Protein AF-A0A7C1YPQ7-F1 (afdb_monomer)

Nearest PDB structures (foldseek):
  4dkx-assembly1_A  TM=3.639E-01  e=8.524E-01  Homo sapiens
  7r8a-assembly1_A  TM=3.755E-01  e=4.359E+00  Homo sapiens
  7r88-assembly1_A  TM=3.764E-01  e=4.654E+00  Homo sapiens
  2xj9-assembly1_B  TM=2.627E-01  e=5.660E+00  Caulobacter vibrioides

pLDDT: mean 89.7, std 15.55, range [37.12, 98.75]

Secondary structure (DSSP, 8-state):
----------------------SSSEE-HHHHHHTTTTSEEEEEES-GGGGTSPPEEEE-TTT--EEEEE--S--TTPEEEETTTTEEEEEETTEEEEEEE--HHHHHHHHHHTTPPSSS-EEEE---SSHHHHHHHHHHHHHHHHTT--SEEEETT-

Mean predicted aligned error: 7.96 Å

Solvent-accessible surface area (backbone atoms only — not comparable to full-atom values): 9512 Å² total; per-residue (Å²): 142,83,85,84,82,83,81,83,80,84,79,78,80,78,79,76,80,73,64,54,79,72,95,42,66,52,40,49,67,67,59,47,66,78,40,52,90,45,43,45,40,36,36,36,44,78,60,74,67,39,45,76,36,77,59,41,70,44,67,39,89,88,77,62,47,76,41,82,74,37,66,43,40,69,66,89,88,46,32,64,38,54,57,67,72,64,32,32,72,44,76,57,96,91,37,86,41,72,78,31,77,53,59,71,69,62,43,50,50,52,40,53,76,42,64,59,72,84,97,58,30,35,37,33,26,34,71,43,83,45,75,67,27,54,50,46,31,52,51,51,51,49,50,43,40,77,73,72,52,76,61,51,25,33,39,56,75,58

Structure (mmCIF, N/CA/C/O backbone):
data_AF-A0A7C1YPQ7-F1
#
_entry.id   AF-A0A7C1YPQ7-F1
#
loop_
_atom_site.group_PDB
_atom_site.id
_atom_site.type_symbol
_atom_site.label_atom_id
_atom_site.label_alt_id
_atom_site.label_comp_id
_atom_site.label_asym_id
_atom_site.label_entity_id
_atom_site.label_seq_id
_atom_site.pdbx_PDB_ins_code
_atom_site.Cartn_x
_atom_site.Cartn_y
_atom_site.Cartn_z
_atom_site.occupancy
_atom_site.B_iso_or_equiv
_atom_site.auth_seq_id
_atom_site.auth_comp_id
_atom_site.auth_asym_id
_atom_site.auth_atom_id
_atom_site.pdbx_PDB_model_num
ATOM 1 N N . MET A 1 1 ? -37.568 -64.371 1.766 1.00 42.00 1 MET A N 1
ATOM 2 C CA . MET A 1 1 ? -36.349 -63.764 2.348 1.00 42.00 1 MET A CA 1
ATOM 3 C C . MET A 1 1 ? -35.843 -62.676 1.404 1.00 42.00 1 MET A C 1
ATOM 5 O O . MET A 1 1 ? -35.200 -63.003 0.418 1.00 42.00 1 MET A O 1
ATOM 9 N N . LYS A 1 2 ? -36.182 -61.401 1.630 1.00 37.12 2 LYS A N 1
ATOM 10 C CA . LYS A 1 2 ? -35.633 -60.274 0.855 1.00 37.12 2 LYS A CA 1
ATOM 11 C C . LYS A 1 2 ? -34.824 -59.411 1.821 1.00 37.12 2 LYS A C 1
ATOM 13 O O . LYS A 1 2 ? -35.382 -58.898 2.782 1.00 37.12 2 LYS A O 1
ATOM 18 N N . LYS A 1 3 ? -33.503 -59.371 1.625 1.00 43.19 3 LYS A N 1
ATOM 19 C CA . LYS A 1 3 ? -32.560 -58.614 2.455 1.00 43.19 3 LYS A CA 1
ATOM 20 C C . LYS A 1 3 ? -32.549 -57.165 1.972 1.00 43.19 3 LYS A C 1
ATOM 22 O O . LYS A 1 3 ? -32.191 -56.912 0.826 1.00 43.19 3 LYS A O 1
ATOM 27 N N . THR A 1 4 ? -32.949 -56.237 2.830 1.00 42.50 4 THR A N 1
ATOM 28 C CA . THR A 1 4 ? -32.829 -54.795 2.595 1.00 42.50 4 THR A CA 1
ATOM 29 C C . THR A 1 4 ? -31.390 -54.389 2.911 1.00 42.50 4 THR A C 1
ATOM 31 O O . THR A 1 4 ? -30.963 -54.498 4.057 1.00 42.50 4 THR A O 1
ATOM 34 N N . ILE A 1 5 ? -30.620 -53.976 1.903 1.00 49.88 5 ILE A N 1
ATOM 35 C CA . ILE A 1 5 ? -29.284 -53.398 2.095 1.00 49.88 5 ILE A CA 1
ATOM 36 C C . ILE A 1 5 ? -29.470 -51.885 2.196 1.00 49.88 5 ILE A C 1
ATOM 38 O O . ILE A 1 5 ? -29.871 -51.237 1.232 1.00 49.88 5 ILE A O 1
ATOM 42 N N . LEU A 1 6 ? -29.237 -51.346 3.391 1.00 46.88 6 LEU A N 1
ATOM 43 C CA . LEU A 1 6 ? -29.259 -49.918 3.679 1.00 46.88 6 LEU A CA 1
ATOM 44 C C . LEU A 1 6 ? -27.856 -49.357 3.412 1.00 46.88 6 LEU A C 1
ATOM 46 O O . LEU A 1 6 ? -26.944 -49.546 4.214 1.00 46.88 6 LEU A O 1
ATOM 50 N N . THR A 1 7 ? -27.665 -48.710 2.265 1.00 48.62 7 THR A N 1
ATOM 51 C CA . THR A 1 7 ? -26.402 -48.045 1.922 1.00 48.62 7 THR A CA 1
ATOM 52 C C . THR A 1 7 ? -26.364 -46.672 2.588 1.00 48.62 7 THR A C 1
ATOM 54 O O . THR A 1 7 ? -27.107 -45.768 2.209 1.00 48.62 7 THR A O 1
ATOM 57 N N . LEU A 1 8 ? -25.509 -46.516 3.599 1.00 50.34 8 LEU A N 1
ATOM 58 C CA . LEU A 1 8 ? -25.252 -45.244 4.269 1.00 50.34 8 LEU A CA 1
ATOM 59 C C . LEU A 1 8 ? -24.294 -44.411 3.399 1.00 50.34 8 LEU A C 1
ATOM 61 O O . LEU A 1 8 ? -23.112 -44.732 3.291 1.00 50.34 8 LEU A O 1
ATOM 65 N N . VAL A 1 9 ? -24.802 -43.364 2.747 1.00 56.06 9 VAL A N 1
ATOM 66 C CA . VAL A 1 9 ? -23.980 -42.414 1.980 1.00 56.06 9 VAL A CA 1
ATOM 67 C C . VAL A 1 9 ? -23.455 -41.349 2.939 1.00 56.06 9 VAL A C 1
ATOM 69 O O . VAL A 1 9 ? -24.210 -40.512 3.431 1.00 56.06 9 VAL A O 1
ATOM 72 N N . LEU A 1 10 ? -22.153 -41.392 3.220 1.00 51.94 10 LEU A N 1
ATOM 73 C CA . LEU A 1 10 ? -21.463 -40.397 4.034 1.00 51.94 10 LEU A CA 1
ATOM 74 C C . LEU A 1 10 ? -21.172 -39.160 3.162 1.00 51.94 10 LEU A C 1
ATOM 76 O O . LEU A 1 10 ? -20.240 -39.162 2.360 1.00 51.94 10 LEU A O 1
ATOM 80 N N . PHE A 1 11 ? -21.987 -38.110 3.284 1.00 50.38 11 PHE A N 1
ATOM 81 C CA . PHE A 1 11 ? -21.722 -36.820 2.641 1.00 50.38 11 PHE A CA 1
ATOM 82 C C . PHE A 1 11 ? -20.602 -36.091 3.391 1.00 50.38 11 PHE A C 1
ATOM 84 O O . PHE A 1 11 ? -20.798 -35.568 4.487 1.00 50.38 11 PHE A O 1
ATOM 91 N N . TRP A 1 12 ? -19.416 -36.055 2.792 1.00 59.34 12 TRP A N 1
ATOM 92 C CA . TRP A 1 12 ? -18.315 -35.208 3.239 1.00 59.34 12 TRP A CA 1
ATOM 93 C C . TRP A 1 12 ? -18.624 -33.767 2.802 1.00 59.34 12 TRP A C 1
ATOM 95 O O . TRP A 1 12 ? -18.479 -33.426 1.628 1.00 59.34 12 TRP A O 1
ATOM 105 N N . LEU A 1 13 ? -19.115 -32.922 3.718 1.00 55.25 13 LEU A N 1
ATOM 106 C CA . LEU A 1 13 ? -19.210 -31.481 3.467 1.00 55.25 13 LEU A CA 1
ATOM 107 C C . LEU A 1 13 ? -17.789 -30.909 3.417 1.00 55.25 13 LEU A C 1
ATOM 109 O O . LEU A 1 13 ? -17.195 -30.591 4.446 1.00 55.25 13 LEU A O 1
ATOM 113 N N . ALA A 1 14 ? -17.244 -30.760 2.212 1.00 51.06 14 ALA A N 1
ATOM 114 C CA . ALA A 1 14 ? -16.114 -29.876 1.993 1.00 51.06 14 ALA A CA 1
ATOM 115 C C . ALA A 1 14 ? -16.606 -28.439 2.219 1.00 51.06 14 ALA A C 1
ATOM 117 O O . ALA A 1 14 ? -17.370 -27.899 1.419 1.00 51.06 14 ALA A O 1
ATOM 118 N N . THR A 1 15 ? -16.205 -27.817 3.326 1.00 48.78 15 THR A N 1
ATOM 119 C CA . THR A 1 15 ? -16.399 -26.380 3.518 1.00 48.78 15 THR A CA 1
ATOM 120 C C . THR A 1 15 ? -15.569 -25.657 2.464 1.00 48.78 15 THR A C 1
ATOM 122 O O . THR A 1 15 ? -14.350 -25.542 2.596 1.00 48.78 15 THR A O 1
ATOM 125 N N . LEU A 1 16 ? -16.219 -25.197 1.395 1.00 51.50 16 LEU A N 1
ATOM 126 C CA . LEU A 1 16 ? -15.635 -24.223 0.484 1.00 51.50 16 LEU A CA 1
ATOM 127 C C . LEU A 1 16 ? -15.328 -22.977 1.314 1.00 51.50 16 LEU A C 1
ATOM 129 O O . LEU A 1 16 ? -16.238 -22.263 1.734 1.00 51.50 16 LEU A O 1
ATOM 133 N N . VAL A 1 17 ? -14.046 -22.744 1.590 1.00 47.25 17 VAL A N 1
ATOM 134 C CA . VAL A 1 17 ? -13.570 -21.482 2.152 1.00 47.25 17 VAL A CA 1
ATOM 135 C C . VAL A 1 17 ? -13.879 -20.412 1.109 1.00 47.25 17 VAL A C 1
ATOM 137 O O . VAL A 1 17 ? -13.149 -20.258 0.134 1.00 47.25 17 VAL A O 1
ATOM 140 N N . HIS A 1 18 ? -15.003 -19.715 1.270 1.00 48.38 18 HIS A N 1
ATOM 141 C CA . HIS A 1 18 ? -15.283 -18.515 0.497 1.00 48.38 18 HIS A CA 1
ATOM 142 C C . HIS A 1 18 ? -14.277 -17.461 0.957 1.00 48.38 18 HIS A C 1
ATOM 144 O O . HIS A 1 18 ? -14.399 -16.906 2.052 1.00 48.38 18 HIS A O 1
ATOM 150 N N . ALA A 1 19 ? -13.257 -17.215 0.135 1.00 56.31 19 ALA A N 1
ATOM 151 C CA . ALA A 1 19 ? -12.521 -15.963 0.197 1.00 56.31 19 ALA A CA 1
ATOM 152 C C . ALA A 1 19 ? -13.552 -14.822 0.223 1.00 56.31 19 ALA A C 1
ATOM 154 O O . ALA A 1 19 ? -14.542 -14.868 -0.511 1.00 56.31 19 ALA A O 1
ATOM 155 N N . GLY A 1 20 ? -13.386 -13.865 1.138 1.00 61.47 20 GLY A N 1
ATOM 156 C CA . GLY A 1 20 ? -14.347 -12.777 1.289 1.00 61.47 20 GLY A CA 1
ATOM 157 C C . GLY A 1 20 ? -14.421 -11.997 -0.015 1.00 61.47 20 GLY A C 1
ATOM 158 O O . GLY A 1 20 ? -13.450 -11.347 -0.381 1.00 61.47 20 GLY A O 1
ATOM 159 N N . THR A 1 21 ? -15.547 -12.082 -0.719 1.00 82.00 21 THR A N 1
ATOM 160 C CA . THR A 1 21 ? -15.767 -11.317 -1.947 1.00 82.00 21 THR A CA 1
ATOM 161 C C . THR A 1 21 ? -15.711 -9.834 -1.614 1.00 82.00 21 THR A C 1
ATOM 163 O O . THR A 1 21 ? -16.500 -9.357 -0.790 1.00 82.00 21 THR A O 1
ATOM 166 N N . LEU A 1 22 ? -14.783 -9.109 -2.236 1.00 92.38 22 LEU A N 1
ATOM 167 C CA . LEU A 1 22 ? -14.704 -7.663 -2.084 1.00 92.38 22 LEU A CA 1
ATOM 168 C C . LEU A 1 22 ? -15.945 -6.997 -2.706 1.00 92.38 22 LEU A C 1
ATOM 170 O O . LEU A 1 22 ? -16.364 -7.385 -3.798 1.00 92.38 22 LEU A O 1
ATOM 174 N N . PRO A 1 23 ? -16.538 -5.984 -2.049 1.00 93.12 23 PRO A N 1
ATOM 175 C CA . PRO A 1 23 ? -17.743 -5.305 -2.532 1.00 93.12 23 PRO A CA 1
ATOM 176 C C . PRO A 1 23 ? -17.464 -4.359 -3.711 1.00 93.12 23 PRO A C 1
ATOM 178 O O . PRO A 1 23 ? -18.394 -3.851 -4.334 1.00 93.12 23 PRO A O 1
ATOM 181 N N . GLY A 1 24 ? -16.192 -4.100 -4.016 1.00 94.56 24 GLY A N 1
ATOM 182 C CA . GLY A 1 24 ? -15.760 -3.197 -5.071 1.00 94.56 24 GLY A CA 1
ATOM 183 C C . GLY A 1 24 ? -14.282 -2.822 -4.933 1.00 94.56 24 GLY A C 1
ATOM 184 O O . GLY A 1 24 ? -13.572 -3.396 -4.107 1.00 94.56 24 GLY A O 1
ATOM 185 N N . PRO A 1 25 ? -13.802 -1.841 -5.720 1.00 96.06 25 PRO A N 1
ATOM 186 C CA . PRO A 1 25 ? -12.416 -1.371 -5.658 1.00 96.06 25 PRO A CA 1
ATOM 187 C C . PRO A 1 25 ? -12.109 -0.550 -4.395 1.00 96.06 25 PRO A C 1
ATOM 189 O O . PRO A 1 25 ? -10.945 -0.240 -4.143 1.00 96.06 25 PRO A O 1
ATOM 192 N N . LEU A 1 26 ? -13.137 -0.189 -3.623 1.00 97.88 26 LEU A N 1
ATOM 193 C CA . LEU A 1 26 ? -13.041 0.491 -2.338 1.00 97.88 26 LEU A CA 1
ATOM 194 C C . LEU A 1 26 ? -13.809 -0.301 -1.281 1.00 97.88 26 LEU A C 1
ATOM 196 O O . LEU A 1 26 ? -14.868 -0.860 -1.568 1.00 97.88 26 LEU A O 1
ATOM 200 N N . VAL A 1 27 ? -13.273 -0.314 -0.067 1.00 98.25 27 VAL A N 1
A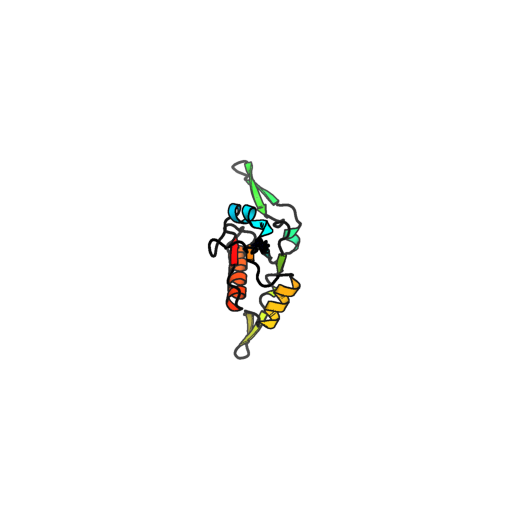TOM 201 C CA . VAL A 1 27 ? -13.939 -0.815 1.140 1.00 98.25 27 VAL A CA 1
ATOM 202 C C . VAL A 1 27 ? -13.852 0.251 2.218 1.00 98.25 27 VAL A C 1
ATOM 204 O O . VAL A 1 27 ? -12.868 0.984 2.268 1.00 98.25 27 VAL A O 1
ATOM 207 N N . ASP A 1 28 ? -14.850 0.337 3.086 1.00 97.62 28 ASP A N 1
ATOM 208 C CA . ASP A 1 28 ? -14.771 1.183 4.274 1.00 97.62 28 ASP A CA 1
ATOM 209 C C . ASP A 1 28 ? -14.146 0.427 5.466 1.00 97.62 28 ASP A C 1
ATOM 211 O O . ASP A 1 28 ? -13.852 -0.777 5.417 1.00 97.62 28 ASP A O 1
ATOM 215 N N . ALA A 1 29 ? -13.909 1.162 6.554 1.00 96.81 29 ALA A N 1
ATOM 216 C CA . ALA A 1 29 ? -13.309 0.617 7.766 1.00 96.81 29 ALA A CA 1
ATOM 217 C C . ALA A 1 29 ? -14.203 -0.418 8.470 1.00 96.81 29 ALA A C 1
ATOM 219 O O . ALA A 1 29 ? -13.681 -1.341 9.098 1.00 96.81 29 ALA A O 1
ATOM 220 N N . GLU A 1 30 ? -15.527 -0.287 8.364 1.00 97.38 30 GLU A N 1
ATOM 221 C CA . GLU A 1 30 ? -16.483 -1.212 8.977 1.00 97.38 30 GLU A CA 1
ATOM 222 C C . GLU A 1 30 ? -16.433 -2.571 8.274 1.00 97.38 30 GLU A C 1
ATOM 224 O O . GLU A 1 30 ? -16.272 -3.611 8.920 1.00 97.38 30 GLU A O 1
ATOM 229 N N . TRP A 1 31 ? -16.449 -2.562 6.942 1.00 97.12 31 TRP A N 1
ATOM 230 C CA . TRP A 1 31 ? -16.300 -3.753 6.124 1.00 97.12 31 TRP A CA 1
ATOM 231 C C . TRP A 1 31 ? -14.969 -4.454 6.394 1.00 97.12 31 TRP A C 1
ATOM 233 O O . TRP A 1 31 ? -14.943 -5.675 6.581 1.00 97.12 31 TRP A O 1
ATOM 243 N N . LEU A 1 32 ? -13.862 -3.700 6.449 1.00 97.50 32 LEU A N 1
ATOM 244 C CA . LEU A 1 32 ? -12.543 -4.278 6.711 1.00 97.50 32 LEU A CA 1
ATOM 245 C C . LEU A 1 32 ? -12.474 -4.910 8.106 1.00 97.50 32 LEU A C 1
ATOM 247 O O . LEU A 1 32 ? -11.929 -6.004 8.253 1.00 97.50 32 LEU A O 1
ATOM 251 N N . ALA A 1 33 ? -13.045 -4.259 9.121 1.00 97.00 33 ALA A N 1
ATOM 252 C CA . ALA A 1 33 ? -13.107 -4.809 10.471 1.00 97.00 33 ALA A CA 1
ATOM 253 C C . ALA A 1 33 ? -13.913 -6.120 10.514 1.00 97.00 33 ALA A C 1
ATOM 255 O O . ALA A 1 33 ? -13.463 -7.093 11.120 1.00 97.00 33 ALA A O 1
ATOM 256 N N . ALA A 1 34 ? -15.051 -6.179 9.817 1.00 96.56 34 ALA A N 1
ATOM 257 C CA . ALA A 1 34 ? -15.920 -7.357 9.759 1.00 96.56 34 ALA A CA 1
ATOM 258 C C . ALA A 1 34 ? -15.350 -8.530 8.932 1.00 96.56 34 ALA A C 1
ATOM 260 O O . ALA A 1 34 ? -15.828 -9.659 9.054 1.00 96.56 34 ALA A O 1
ATOM 261 N N . ASN A 1 35 ? -14.346 -8.285 8.083 1.00 96.00 35 ASN A N 1
ATOM 262 C CA . ASN A 1 35 ? -13.765 -9.286 7.177 1.00 96.00 35 ASN A CA 1
ATOM 263 C C . ASN A 1 35 ? -12.250 -9.455 7.362 1.00 96.00 35 ASN A C 1
ATOM 265 O O . ASN A 1 35 ? -11.562 -9.960 6.471 1.00 96.00 35 ASN A O 1
ATOM 269 N N . ARG A 1 36 ? -11.711 -9.030 8.511 1.00 94.94 36 ARG A N 1
ATOM 270 C CA . ARG A 1 36 ? -10.264 -8.942 8.751 1.00 94.94 36 ARG A CA 1
ATOM 271 C C . ARG A 1 36 ? -9.531 -10.273 8.576 1.00 94.94 36 ARG A C 1
ATOM 273 O O . ARG A 1 36 ? -8.376 -10.268 8.158 1.00 94.94 36 ARG A O 1
ATOM 280 N N . ASP A 1 37 ? -10.173 -11.385 8.899 1.00 94.31 37 ASP A N 1
ATOM 281 C CA . ASP A 1 37 ? -9.659 -12.753 8.789 1.00 94.31 37 ASP A CA 1
ATOM 282 C C . ASP A 1 37 ? -9.712 -13.318 7.357 1.00 94.31 37 ASP A C 1
ATOM 284 O O . ASP A 1 37 ? -9.027 -14.295 7.044 1.00 94.31 37 ASP A O 1
ATOM 288 N N . LYS A 1 38 ? -10.478 -12.679 6.466 1.00 95.31 38 LYS A N 1
ATOM 289 C CA . LYS A 1 38 ? -10.700 -13.118 5.080 1.00 95.31 38 LYS A CA 1
ATOM 290 C C . LYS A 1 38 ? -9.799 -12.422 4.064 1.00 95.31 38 LYS A C 1
ATOM 292 O O . LYS A 1 38 ? -9.736 -12.867 2.920 1.00 95.31 38 LYS A O 1
ATOM 297 N N . VAL A 1 39 ? -9.108 -11.355 4.465 1.00 97.00 39 VAL A N 1
ATOM 298 C CA . VAL A 1 39 ? -8.298 -10.513 3.574 1.00 97.00 39 VAL A CA 1
ATOM 299 C C . VAL A 1 39 ? -6.862 -10.361 4.063 1.00 97.00 39 VAL A C 1
ATOM 301 O O . VAL A 1 39 ? -6.551 -10.490 5.251 1.00 97.00 39 VAL A O 1
ATOM 304 N N . VAL A 1 40 ? -5.970 -10.033 3.135 1.00 97.94 40 VAL A N 1
ATOM 305 C CA . VAL A 1 40 ? -4.606 -9.599 3.437 1.00 97.94 40 VAL A CA 1
ATOM 306 C C . VAL A 1 40 ? -4.557 -8.085 3.367 1.00 97.94 40 VAL A C 1
ATOM 308 O O . VAL A 1 40 ? -4.894 -7.491 2.347 1.00 97.94 40 VAL A O 1
ATOM 311 N N . VAL A 1 41 ? -4.107 -7.459 4.449 1.00 98.38 41 VAL A N 1
ATOM 312 C CA . VAL A 1 41 ? -3.963 -6.005 4.510 1.00 98.38 41 VAL A CA 1
ATOM 313 C C . VAL A 1 41 ? -2.545 -5.625 4.103 1.00 98.38 41 VAL A C 1
ATOM 315 O O . VAL A 1 41 ? -1.586 -6.100 4.712 1.00 98.38 41 VAL A O 1
ATOM 318 N N . LEU A 1 42 ? -2.416 -4.775 3.087 1.00 98.69 42 LEU A N 1
ATOM 319 C CA . LEU A 1 42 ? -1.151 -4.238 2.590 1.00 98.69 42 LEU A CA 1
ATOM 320 C C . LEU A 1 42 ? -1.041 -2.765 2.984 1.00 98.69 42 LEU A C 1
ATOM 322 O O . LEU A 1 42 ? -1.739 -1.928 2.423 1.00 98.69 42 LEU A O 1
ATOM 326 N N . ASP A 1 43 ? -0.161 -2.439 3.925 1.00 98.31 43 ASP A N 1
ATOM 327 C CA . ASP A 1 43 ? 0.073 -1.057 4.354 1.00 98.31 43 ASP A CA 1
ATOM 328 C C . ASP A 1 43 ? 1.227 -0.453 3.539 1.00 98.31 43 ASP A C 1
ATOM 330 O O . ASP A 1 43 ? 2.395 -0.804 3.739 1.00 98.31 43 ASP A O 1
ATOM 334 N N . VAL A 1 44 ? 0.917 0.423 2.577 1.00 98.31 44 VAL A N 1
ATOM 335 C CA . VAL A 1 44 ? 1.918 1.015 1.676 1.00 98.31 44 VAL A CA 1
ATOM 336 C C . VAL A 1 44 ? 2.355 2.398 2.147 1.00 98.31 44 VAL A C 1
ATOM 338 O O . VAL A 1 44 ? 1.626 3.387 2.061 1.00 98.31 44 VAL A O 1
ATOM 341 N N . ARG A 1 45 ? 3.598 2.484 2.631 1.00 96.00 45 ARG A N 1
A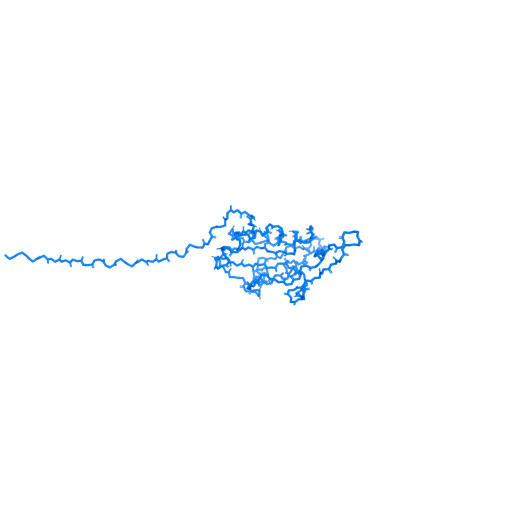TOM 342 C CA . ARG A 1 45 ? 4.189 3.712 3.193 1.00 96.00 45 ARG A CA 1
ATOM 343 C C . ARG A 1 45 ? 5.679 3.791 2.900 1.00 96.00 45 ARG A C 1
ATOM 345 O O . ARG A 1 45 ? 6.330 2.791 2.608 1.00 96.00 45 ARG A O 1
ATOM 352 N N . ILE A 1 46 ? 6.239 4.993 3.020 1.00 95.88 46 ILE A N 1
ATOM 353 C CA . ILE A 1 46 ? 7.678 5.230 2.831 1.00 95.88 46 ILE A CA 1
ATOM 354 C C . ILE A 1 46 ? 8.485 4.965 4.108 1.00 95.88 46 ILE A C 1
ATOM 356 O O . ILE A 1 46 ? 9.585 4.425 4.028 1.00 95.88 46 ILE A O 1
ATOM 360 N N . ASP A 1 47 ? 7.995 5.412 5.266 1.00 94.44 47 ASP A N 1
ATOM 361 C CA . ASP A 1 47 ? 8.752 5.362 6.520 1.00 94.44 47 ASP A CA 1
ATOM 362 C C . ASP A 1 47 ? 8.201 4.268 7.451 1.00 94.44 47 ASP A C 1
ATOM 364 O O . ASP A 1 47 ? 7.142 4.474 8.058 1.00 94.44 47 ASP A O 1
ATOM 368 N N . PRO A 1 48 ? 8.914 3.137 7.625 1.00 93.75 48 PRO A N 1
ATOM 369 C CA . PRO A 1 48 ? 8.461 2.043 8.485 1.00 93.75 48 PRO A CA 1
ATOM 370 C C . PRO A 1 48 ? 8.376 2.450 9.960 1.00 93.75 48 PRO A C 1
ATOM 372 O O . PRO A 1 48 ? 7.646 1.836 10.731 1.00 93.75 48 PRO A O 1
ATOM 375 N N . ARG A 1 49 ? 9.065 3.522 10.379 1.00 93.75 49 ARG A N 1
ATOM 376 C CA . ARG A 1 49 ? 9.003 4.007 11.767 1.00 93.75 49 ARG A CA 1
ATOM 377 C C . ARG A 1 49 ? 7.612 4.519 12.132 1.00 93.75 49 ARG A C 1
ATOM 379 O O . ARG A 1 49 ? 7.278 4.574 13.310 1.00 93.75 49 ARG A O 1
ATOM 386 N N . THR A 1 50 ? 6.800 4.899 11.146 1.00 93.25 50 THR A N 1
ATOM 387 C CA . THR A 1 50 ? 5.411 5.315 11.388 1.00 93.25 50 THR A CA 1
ATOM 388 C C . THR A 1 50 ? 4.532 4.159 11.857 1.00 93.25 50 THR A C 1
ATOM 390 O O . THR A 1 50 ? 3.550 4.413 12.536 1.00 93.25 50 THR A O 1
ATOM 393 N N . LEU A 1 51 ? 4.904 2.902 11.592 1.00 93.19 51 LEU A N 1
ATOM 394 C CA . LEU A 1 51 ? 4.107 1.720 11.944 1.00 93.19 51 LEU A CA 1
ATOM 395 C C . LEU A 1 51 ? 4.085 1.437 13.451 1.00 93.19 51 LEU A C 1
ATOM 397 O O . LEU A 1 51 ? 3.167 0.784 13.937 1.00 93.19 51 LEU A O 1
ATOM 401 N N . THR A 1 52 ? 5.096 1.897 14.1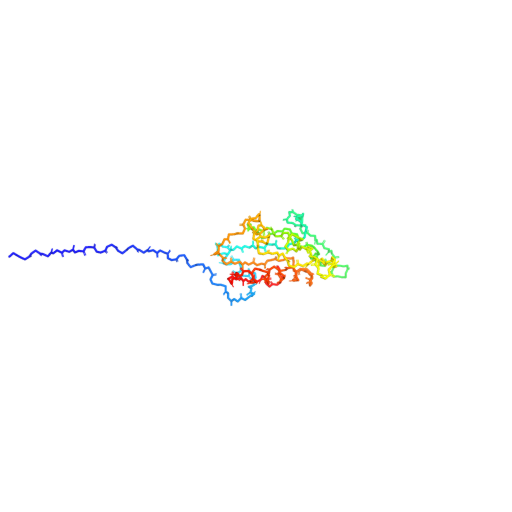92 1.00 94.00 52 THR A N 1
ATOM 402 C CA . THR A 1 52 ? 5.285 1.576 15.620 1.00 94.00 52 THR A CA 1
ATOM 403 C C . THR A 1 52 ? 5.258 2.798 16.533 1.00 94.00 52 THR A C 1
ATOM 405 O O . THR A 1 52 ? 5.199 2.657 17.752 1.00 94.00 52 THR A O 1
ATOM 408 N N . ARG A 1 53 ? 5.304 4.010 15.971 1.00 94.25 53 ARG A N 1
ATOM 409 C CA . ARG A 1 53 ? 5.210 5.249 16.749 1.00 94.25 53 ARG A CA 1
ATOM 410 C C . ARG A 1 53 ? 3.790 5.481 17.255 1.00 94.25 53 ARG A C 1
ATOM 412 O O . ARG A 1 53 ? 2.818 5.054 16.643 1.00 94.25 53 ARG A O 1
ATOM 419 N N . ALA A 1 54 ? 3.684 6.221 18.353 1.00 93.25 54 ALA A N 1
ATOM 420 C CA . ALA A 1 54 ? 2.398 6.689 18.844 1.00 93.25 54 ALA A CA 1
ATOM 421 C C . ALA A 1 54 ? 1.792 7.745 17.895 1.00 93.25 54 ALA A C 1
ATOM 423 O O . ALA A 1 54 ? 2.546 8.524 17.293 1.00 93.25 54 ALA A O 1
ATOM 424 N N . PRO A 1 55 ? 0.453 7.816 17.780 1.00 92.62 55 PRO A N 1
ATOM 425 C CA . PRO A 1 55 ? -0.223 8.920 17.109 1.00 92.62 55 PRO A CA 1
ATOM 426 C C . PRO A 1 55 ? 0.167 10.262 17.729 1.00 92.62 55 PRO A C 1
ATOM 428 O O . PRO A 1 55 ? 0.323 10.385 18.947 1.00 92.62 55 PRO A O 1
ATOM 431 N N . VAL A 1 56 ? 0.277 11.292 16.894 1.00 93.00 56 VAL A N 1
ATOM 432 C CA . VAL A 1 56 ? 0.542 12.659 17.350 1.00 93.00 56 VAL A CA 1
ATOM 433 C C . VAL A 1 56 ? -0.732 13.474 17.242 1.00 93.00 56 VAL A C 1
ATOM 435 O O . VAL A 1 56 ? -1.334 13.577 16.173 1.00 93.00 56 VAL A O 1
ATOM 438 N N . PHE A 1 57 ? -1.105 14.107 18.351 1.00 93.62 57 PHE A N 1
ATOM 439 C CA . PHE A 1 57 ? -2.234 15.023 18.426 1.00 93.62 57 PHE A CA 1
ATOM 440 C C . PHE A 1 57 ? -1.745 16.447 18.655 1.00 93.62 57 PHE A C 1
ATOM 442 O O . PHE A 1 57 ? -0.882 16.695 19.497 1.00 93.62 57 PHE A O 1
ATOM 449 N N . ARG A 1 58 ? -2.354 17.399 17.953 1.00 94.06 58 ARG A N 1
ATOM 450 C CA . ARG A 1 58 ? -2.158 18.830 18.178 1.00 94.06 58 ARG A CA 1
ATOM 451 C C . ARG A 1 58 ? -3.430 19.433 18.751 1.00 94.06 58 ARG A C 1
ATOM 453 O O . ARG A 1 58 ? -4.524 19.137 18.282 1.00 94.06 58 ARG A O 1
ATOM 460 N N . LYS A 1 59 ? -3.293 20.305 19.747 1.00 95.75 59 LYS A N 1
ATOM 461 C CA . LYS A 1 59 ? -4.417 21.091 20.258 1.00 95.75 59 LYS A CA 1
ATOM 462 C C . LYS A 1 59 ? -4.667 22.267 19.317 1.00 95.75 59 LYS A C 1
ATOM 464 O O . LYS A 1 59 ? -3.770 23.079 19.096 1.00 95.75 59 LYS A O 1
ATOM 469 N N . ASP A 1 60 ? -5.862 22.347 18.751 1.00 91.88 60 ASP A N 1
ATOM 470 C CA . ASP A 1 60 ? -6.287 23.510 17.984 1.00 91.88 60 ASP A CA 1
ATOM 471 C C . ASP A 1 60 ? -6.336 24.738 18.905 1.00 91.88 60 ASP A C 1
ATOM 473 O O . ASP A 1 60 ? -6.936 24.705 19.981 1.00 91.88 60 ASP A O 1
ATOM 477 N N . ARG A 1 61 ? -5.664 25.823 18.507 1.00 92.38 61 ARG A N 1
ATOM 478 C CA . ARG A 1 61 ? -5.481 27.003 19.366 1.00 92.38 61 ARG A CA 1
ATOM 479 C C . ARG A 1 61 ? -6.778 27.787 19.583 1.00 92.38 61 ARG A C 1
ATOM 481 O O . ARG A 1 61 ? -6.880 28.485 20.584 1.00 92.38 61 ARG A O 1
ATOM 488 N N . LYS A 1 62 ? -7.745 27.690 18.664 1.00 92.81 62 LYS A N 1
ATOM 489 C CA . LYS A 1 62 ? -9.011 28.437 18.726 1.00 92.81 62 LYS A CA 1
ATOM 490 C C . LYS A 1 62 ? -10.081 27.671 19.498 1.00 92.81 62 LYS A C 1
ATOM 492 O O . LYS A 1 62 ? -10.787 28.246 20.312 1.00 92.81 62 LYS A O 1
ATOM 497 N N . THR A 1 63 ? -10.194 26.375 19.238 1.00 93.94 63 THR A N 1
ATOM 498 C CA . THR A 1 63 ? -11.267 25.511 19.751 1.00 93.94 63 THR A CA 1
ATOM 499 C C . THR A 1 63 ? -10.830 24.654 20.934 1.00 93.94 63 THR A C 1
ATOM 501 O O . THR A 1 63 ? -11.665 24.068 21.614 1.00 93.94 63 THR A O 1
ATOM 504 N N . GLY A 1 64 ? -9.522 24.51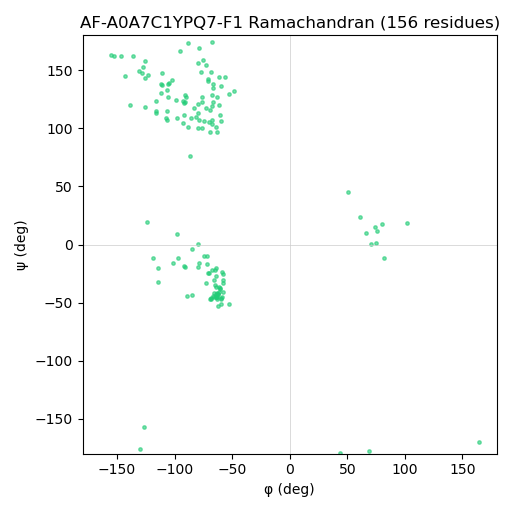4 21.165 1.00 92.75 64 GLY A N 1
ATOM 505 C CA . GLY A 1 64 ? -8.969 23.634 22.189 1.00 92.75 64 GLY A CA 1
ATOM 506 C C . GLY A 1 64 ? -9.103 22.137 21.885 1.00 92.75 64 GLY A C 1
ATOM 507 O O . GLY A 1 64 ? -8.654 21.328 22.700 1.00 92.75 64 GLY A O 1
ATOM 508 N N . LYS A 1 65 ? -9.682 21.749 20.739 1.00 93.81 65 LYS A N 1
ATOM 509 C CA . LYS A 1 65 ? -9.873 20.343 20.357 1.00 93.81 65 LYS A CA 1
ATOM 510 C C . LYS A 1 65 ? -8.540 19.681 20.010 1.00 93.81 65 LYS A C 1
ATOM 512 O O . LYS A 1 65 ? -7.683 20.290 19.371 1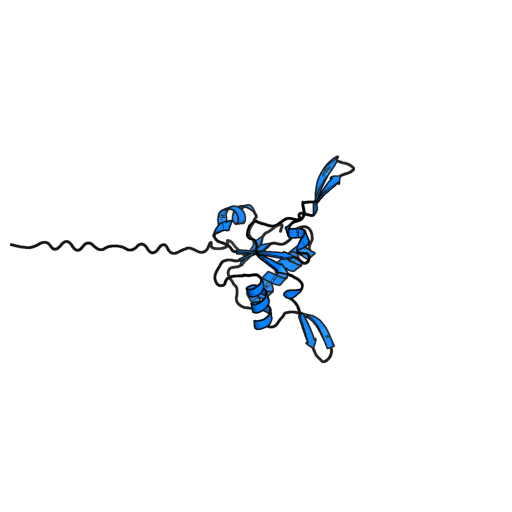.00 93.81 65 LYS A O 1
ATOM 517 N N . LYS A 1 66 ? -8.362 18.419 20.414 1.00 93.75 66 LYS A N 1
ATOM 518 C CA . LYS A 1 66 ? -7.244 17.588 19.945 1.00 93.75 66 LYS A CA 1
ATOM 519 C C . LYS A 1 66 ? -7.547 17.124 18.523 1.00 93.75 66 LYS A C 1
ATOM 521 O O . LYS A 1 66 ? -8.563 16.479 18.294 1.00 93.75 66 LYS A O 1
ATOM 526 N N . VAL A 1 67 ? -6.658 17.444 17.597 1.00 90.50 67 VAL A N 1
ATOM 527 C CA . VAL A 1 67 ? -6.712 17.019 16.199 1.00 90.50 67 VAL A CA 1
ATO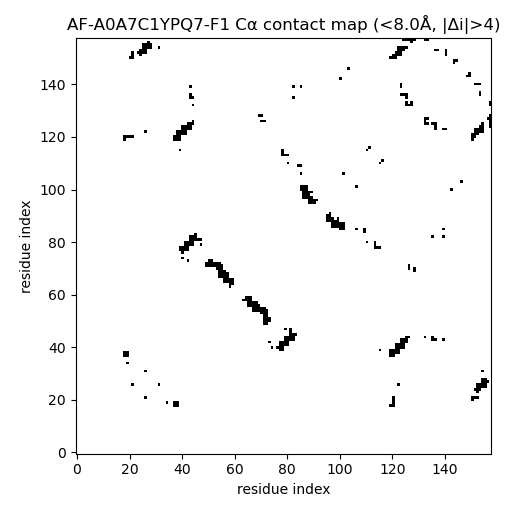M 528 C C . VAL A 1 67 ? -5.564 16.052 15.962 1.00 90.50 67 VAL A C 1
ATOM 530 O O . VAL A 1 67 ? -4.425 16.347 16.334 1.00 90.50 67 VAL A O 1
ATOM 533 N N . LEU A 1 68 ? -5.859 14.897 15.372 1.00 88.25 68 LEU A N 1
ATOM 534 C CA . LEU A 1 68 ? -4.840 13.948 14.939 1.00 88.25 68 LEU A CA 1
ATOM 535 C C . LEU A 1 68 ? -4.040 14.575 13.791 1.00 88.25 68 LEU A C 1
ATOM 537 O O . LEU A 1 68 ? -4.617 14.999 12.795 1.00 88.25 68 LEU A O 1
ATOM 541 N N . VAL A 1 69 ? -2.722 14.678 13.950 1.00 88.44 69 VAL A N 1
ATOM 542 C CA . VAL A 1 69 ? -1.818 15.245 12.931 1.00 88.44 69 VAL A CA 1
ATOM 543 C C . VAL A 1 69 ? -0.848 14.213 12.369 1.00 88.44 69 VAL A C 1
ATOM 545 O O . VAL A 1 69 ? -0.315 14.407 11.282 1.00 88.44 69 VAL A O 1
ATOM 548 N N . GLN A 1 70 ? -0.622 13.115 13.091 1.00 88.31 70 GLN A N 1
ATOM 549 C CA . GLN A 1 70 ? 0.050 11.928 12.572 1.00 88.31 70 GLN A CA 1
ATOM 550 C C . GLN A 1 70 ? -0.685 10.706 13.094 1.00 88.31 70 GLN A C 1
ATOM 552 O O . GLN A 1 70 ? -0.755 10.532 14.310 1.00 88.31 70 GLN A O 1
ATOM 557 N N . VAL A 1 71 ? -1.212 9.878 12.190 1.00 86.25 71 VAL A N 1
ATOM 558 C CA . VAL A 1 71 ? -1.911 8.640 12.558 1.00 86.25 71 VAL A CA 1
ATOM 559 C C . VAL A 1 71 ? -0.940 7.708 13.276 1.00 86.25 71 VAL A C 1
ATOM 561 O O . VAL A 1 71 ? -1.197 7.340 14.414 1.00 86.25 71 VAL A O 1
ATOM 564 N N . ASN A 1 72 ? 0.220 7.422 12.667 1.00 92.25 72 ASN A N 1
ATOM 565 C CA . ASN A 1 72 ? 1.157 6.379 13.109 1.00 92.25 72 ASN A CA 1
ATOM 566 C C . ASN A 1 72 ? 0.431 5.058 13.493 1.00 92.25 72 ASN A C 1
ATOM 568 O O . ASN A 1 72 ? -0.775 4.907 13.317 1.00 92.25 72 ASN A O 1
ATOM 572 N N . GLY A 1 73 ? 1.157 4.032 13.924 1.00 93.81 73 GLY A N 1
ATOM 573 C CA . GLY A 1 73 ? 0.573 2.700 14.069 1.00 93.81 73 GLY A CA 1
ATOM 574 C C . GLY A 1 73 ? 0.225 2.051 12.721 1.00 93.81 73 GLY A C 1
ATOM 575 O O . GLY A 1 73 ? 0.487 2.596 11.640 1.00 93.81 73 GLY A O 1
ATOM 576 N N . HIS A 1 74 ? -0.350 0.856 12.801 1.00 95.25 74 HIS A N 1
ATOM 577 C CA . HIS A 1 74 ? -0.793 0.064 11.657 1.00 95.25 74 HIS A CA 1
ATOM 578 C C . HIS A 1 74 ? -1.947 -0.855 12.067 1.00 95.25 74 HIS A C 1
ATOM 580 O O . HIS A 1 74 ? -2.154 -1.127 13.252 1.00 95.25 74 HIS A O 1
ATOM 586 N N . ILE A 1 75 ? -2.688 -1.352 11.078 1.00 96.19 75 ILE A N 1
ATOM 587 C CA . ILE A 1 75 ? -3.715 -2.369 11.302 1.00 96.19 75 ILE A CA 1
ATOM 588 C C . ILE A 1 75 ? -3.016 -3.672 11.729 1.00 96.19 75 ILE A C 1
ATOM 590 O O . ILE A 1 75 ? -2.108 -4.116 11.020 1.00 96.19 75 ILE A O 1
ATOM 594 N N . PRO A 1 76 ? -3.412 -4.318 12.844 1.00 95.50 76 PRO A N 1
ATOM 595 C CA . PRO A 1 76 ? -2.764 -5.541 13.316 1.00 95.50 76 PRO A CA 1
ATOM 596 C C . PRO A 1 76 ? -2.695 -6.601 12.222 1.00 95.50 76 PRO A C 1
ATOM 598 O O . PRO A 1 76 ? -3.712 -6.879 11.592 1.00 95.50 76 PRO A O 1
ATOM 601 N N . GLY A 1 77 ? -1.512 -7.173 11.979 1.00 95.69 77 GLY A N 1
ATOM 602 C CA . GLY A 1 77 ? -1.277 -8.182 10.938 1.00 95.69 77 GLY A CA 1
ATOM 603 C C . GLY A 1 77 ? -1.210 -7.641 9.504 1.00 95.69 77 GLY A C 1
ATOM 604 O O . GLY A 1 77 ? -1.317 -8.429 8.566 1.00 95.69 77 GLY A O 1
ATOM 605 N N . ALA A 1 78 ? -1.122 -6.321 9.310 1.00 97.69 78 ALA A N 1
ATOM 606 C CA . ALA A 1 78 ? -0.859 -5.739 7.997 1.00 97.69 78 ALA A CA 1
ATOM 607 C C . ALA A 1 78 ? 0.589 -5.996 7.557 1.00 97.69 78 ALA A C 1
ATOM 609 O O . ALA A 1 78 ? 1.521 -5.941 8.362 1.00 97.69 78 ALA A O 1
ATOM 610 N N . LEU A 1 79 ? 0.772 -6.249 6.264 1.00 98.19 79 LEU A N 1
ATOM 611 C CA . LEU A 1 79 ? 2.075 -6.407 5.633 1.00 98.19 79 LEU A CA 1
ATOM 612 C C . LEU A 1 79 ? 2.542 -5.051 5.113 1.00 98.19 79 LEU A C 1
ATOM 614 O O . LEU A 1 79 ? 1.861 -4.427 4.298 1.00 98.19 79 LEU A O 1
ATOM 618 N N . TRP A 1 80 ? 3.701 -4.585 5.574 1.00 98.12 80 TRP A N 1
ATOM 619 C CA . TRP A 1 80 ? 4.244 -3.313 5.110 1.00 98.12 80 TRP A CA 1
ATOM 620 C C . TRP A 1 80 ? 4.843 -3.443 3.708 1.00 98.12 80 TRP A C 1
ATOM 622 O O . TRP A 1 80 ? 5.731 -4.263 3.464 1.00 98.12 80 TRP A O 1
ATOM 632 N N . ILE A 1 81 ? 4.400 -2.572 2.806 1.00 98.56 81 ILE A N 1
ATOM 633 C CA . ILE A 1 81 ? 4.954 -2.414 1.466 1.00 98.56 81 ILE A CA 1
ATOM 634 C C . ILE A 1 81 ? 5.756 -1.114 1.410 1.00 98.56 81 ILE A C 1
ATOM 636 O O . ILE A 1 81 ? 5.209 -0.012 1.493 1.00 98.56 81 ILE A O 1
ATOM 640 N N . ASP A 1 82 ? 7.069 -1.236 1.213 1.00 97.88 82 ASP A N 1
ATOM 641 C CA . ASP A 1 82 ? 7.941 -0.083 0.989 1.00 97.88 82 ASP A CA 1
ATOM 642 C C . ASP A 1 82 ? 7.658 0.533 -0.389 1.00 97.88 82 ASP A C 1
ATOM 644 O O . ASP A 1 82 ? 8.071 0.018 -1.435 1.00 97.88 82 ASP A O 1
ATOM 648 N N . TYR A 1 83 ? 6.986 1.685 -0.392 1.00 97.94 83 TYR A N 1
ATOM 649 C CA . TYR A 1 83 ? 6.617 2.399 -1.616 1.00 97.94 83 TYR A CA 1
ATOM 650 C C . TYR A 1 83 ? 7.820 2.799 -2.493 1.00 97.94 83 TYR A C 1
ATOM 652 O O . TYR A 1 83 ? 7.691 3.022 -3.705 1.00 97.94 83 TYR A O 1
ATOM 660 N N . LYS A 1 84 ? 9.020 2.920 -1.914 1.00 97.50 84 LYS A N 1
ATOM 661 C CA . LYS A 1 84 ? 10.229 3.192 -2.700 1.00 97.50 84 LYS A CA 1
ATOM 662 C C . LYS A 1 84 ? 10.659 1.965 -3.493 1.00 97.50 84 LYS A C 1
ATOM 664 O O . LYS A 1 84 ? 11.153 2.132 -4.601 1.00 97.50 84 LYS A O 1
ATOM 669 N N . LYS A 1 85 ? 10.434 0.759 -2.964 1.00 98.06 85 LYS A N 1
ATOM 670 C CA . LYS A 1 85 ? 10.864 -0.497 -3.590 1.00 98.06 85 LYS A CA 1
ATOM 671 C C . LYS A 1 85 ? 9.955 -0.965 -4.711 1.00 98.06 85 LYS A C 1
ATOM 673 O O . LYS A 1 85 ? 10.421 -1.723 -5.544 1.00 98.06 85 LYS A O 1
ATOM 678 N N . ILE A 1 86 ? 8.708 -0.500 -4.793 1.00 97.94 86 ILE A N 1
ATOM 679 C CA . ILE A 1 86 ? 7.811 -0.868 -5.904 1.00 97.94 86 ILE A CA 1
ATOM 680 C C . ILE A 1 86 ? 8.083 -0.070 -7.190 1.00 97.94 86 ILE A C 1
ATOM 682 O O . ILE A 1 86 ? 7.395 -0.258 -8.191 1.00 97.94 86 ILE A O 1
ATOM 686 N N . ARG A 1 87 ? 9.070 0.835 -7.194 1.00 97.81 87 ARG A N 1
ATOM 687 C CA . ARG A 1 87 ? 9.450 1.640 -8.361 1.00 97.81 87 ARG A CA 1
ATOM 688 C C . ARG A 1 87 ? 10.952 1.579 -8.579 1.00 97.81 87 ARG A C 1
ATOM 690 O O . ARG A 1 87 ? 11.725 1.480 -7.634 1.00 97.81 87 ARG A O 1
ATOM 697 N N . GLY A 1 88 ? 11.354 1.681 -9.837 1.00 96.94 88 GLY A N 1
ATOM 698 C CA . GLY A 1 88 ? 12.747 1.602 -10.242 1.00 96.94 88 GLY A CA 1
ATOM 699 C C . GLY A 1 88 ? 13.168 2.741 -11.154 1.00 96.94 88 GLY A C 1
ATOM 700 O O . GLY A 1 88 ? 12.413 3.670 -11.451 1.00 96.94 88 GLY A O 1
ATOM 701 N N . THR A 1 89 ? 14.410 2.633 -11.603 1.00 97.00 89 THR A N 1
ATOM 702 C CA . THR A 1 89 ? 14.971 3.458 -12.669 1.00 97.00 89 THR A CA 1
ATOM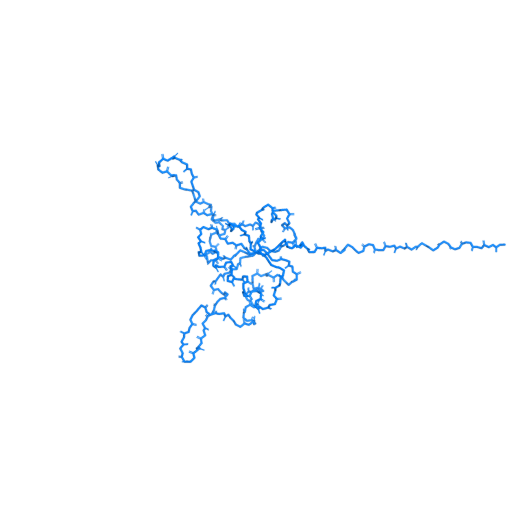 703 C C . THR A 1 89 ? 14.996 2.641 -13.953 1.00 97.00 89 THR A C 1
ATOM 705 O O . THR A 1 89 ? 15.317 1.455 -13.910 1.00 97.00 89 THR A O 1
ATOM 708 N N . ARG A 1 90 ? 14.701 3.267 -15.093 1.00 94.94 90 ARG A N 1
ATOM 709 C CA . ARG A 1 90 ? 14.904 2.677 -16.423 1.00 94.94 90 ARG A CA 1
ATOM 710 C C . ARG A 1 90 ? 15.705 3.624 -17.309 1.00 94.94 90 ARG A C 1
ATOM 712 O O . ARG A 1 90 ? 15.650 4.837 -17.116 1.00 94.94 90 ARG A O 1
ATOM 719 N N . ILE A 1 91 ? 16.426 3.065 -18.276 1.00 95.81 91 ILE A N 1
ATOM 720 C CA . ILE A 1 91 ? 16.976 3.835 -19.393 1.00 95.81 91 ILE A CA 1
ATOM 721 C C . ILE A 1 91 ? 15.946 3.814 -20.521 1.00 95.81 91 ILE A C 1
ATOM 723 O O . ILE A 1 91 ? 15.538 2.739 -20.954 1.00 95.81 91 ILE A O 1
ATOM 727 N N . VAL A 1 92 ? 15.512 4.991 -20.962 1.00 93.56 92 VAL A N 1
ATOM 728 C CA . VAL A 1 92 ? 14.602 5.180 -22.100 1.00 93.56 92 VAL A CA 1
ATOM 729 C C . VAL A 1 92 ? 15.294 6.145 -23.051 1.00 93.56 92 VAL A C 1
ATOM 731 O O . VAL A 1 92 ? 15.646 7.248 -22.638 1.00 93.56 92 VAL A O 1
ATOM 734 N N . ASP A 1 93 ? 15.575 5.702 -24.275 1.00 94.81 93 ASP A N 1
ATOM 735 C CA . ASP A 1 93 ? 16.278 6.489 -25.300 1.00 94.81 93 ASP A CA 1
ATOM 736 C C . ASP A 1 93 ? 17.588 7.122 -24.792 1.00 94.81 93 ASP A C 1
ATOM 738 O O . ASP A 1 93 ? 17.862 8.309 -24.966 1.00 94.81 93 ASP A O 1
ATOM 742 N N . GLY A 1 94 ? 18.387 6.329 -24.068 1.00 96.12 94 GLY A N 1
ATOM 743 C CA . GLY A 1 94 ? 19.660 6.766 -23.482 1.00 96.12 94 GLY A CA 1
ATOM 744 C C . GLY A 1 94 ? 19.534 7.670 -22.248 1.00 96.12 94 GLY A C 1
ATOM 745 O O . GLY A 1 94 ? 20.551 8.082 -21.692 1.00 96.12 94 GLY A O 1
ATOM 746 N N . ARG A 1 95 ? 18.317 7.970 -21.774 1.00 96.88 95 ARG A N 1
ATOM 747 C CA . ARG A 1 95 ? 18.076 8.833 -20.608 1.00 96.88 95 ARG A CA 1
ATOM 748 C C . ARG A 1 95 ? 17.646 8.035 -19.388 1.00 96.88 95 ARG A C 1
ATOM 750 O O . ARG A 1 95 ? 16.797 7.150 -19.473 1.00 96.88 95 ARG A O 1
ATOM 757 N N . LYS A 1 96 ? 18.192 8.396 -18.226 1.00 97.50 96 LYS A N 1
ATOM 758 C CA . LYS A 1 96 ? 17.779 7.852 -16.929 1.00 97.50 96 LYS A CA 1
ATOM 759 C C . LYS A 1 96 ? 16.416 8.425 -16.531 1.00 97.50 96 LYS A C 1
ATOM 761 O O . LYS A 1 96 ? 16.301 9.625 -16.297 1.00 97.50 96 LYS A O 1
ATOM 766 N N . VAL A 1 97 ? 15.409 7.564 -16.404 1.00 97.50 97 VAL A N 1
ATOM 767 C CA . VAL A 1 97 ? 14.059 7.918 -15.948 1.00 97.50 97 VAL A CA 1
ATOM 768 C C . VAL A 1 97 ? 13.766 7.207 -14.631 1.00 97.50 97 VAL A C 1
ATOM 770 O O . VAL A 1 97 ? 13.851 5.982 -14.533 1.00 97.50 97 VAL A O 1
ATOM 773 N N . GLU A 1 98 ? 13.433 7.978 -13.600 1.00 97.12 98 GLU A N 1
ATOM 774 C CA . GLU A 1 98 ? 13.183 7.475 -12.247 1.00 97.12 98 GLU A CA 1
ATOM 775 C C . GLU A 1 98 ? 11.692 7.238 -11.977 1.00 97.12 98 GLU A C 1
ATOM 777 O O . GLU A 1 98 ? 10.822 7.719 -12.701 1.00 97.12 98 GLU A O 1
ATOM 782 N N . LYS A 1 99 ? 11.392 6.521 -10.884 1.00 96.00 99 LYS A N 1
ATOM 783 C CA . LYS A 1 99 ? 10.025 6.219 -10.411 1.00 96.00 99 LYS A CA 1
ATOM 784 C C . LYS A 1 99 ? 9.185 5.420 -11.422 1.00 96.00 99 LYS A C 1
ATOM 786 O O . LYS A 1 99 ? 7.955 5.411 -11.346 1.00 96.00 99 LYS A O 1
ATOM 791 N N 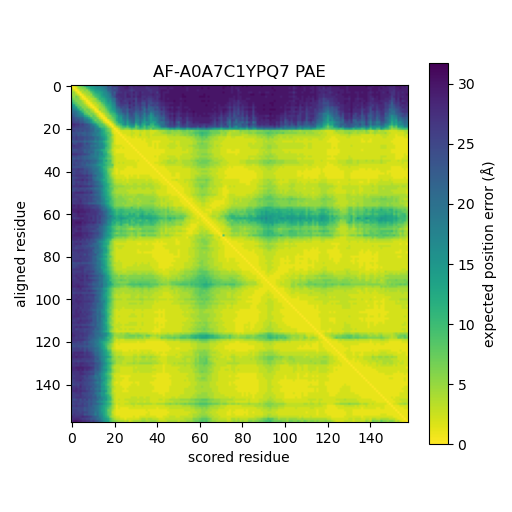. MET A 1 100 ? 9.854 4.704 -12.319 1.00 96.94 100 MET A N 1
ATOM 792 C CA . MET A 1 100 ? 9.235 3.846 -13.321 1.00 96.94 100 MET A CA 1
ATOM 793 C C . MET A 1 100 ? 8.726 2.550 -12.692 1.00 96.94 100 MET A C 1
ATOM 795 O O . MET A 1 100 ? 9.163 2.143 -11.614 1.00 96.94 100 MET A O 1
ATOM 799 N N . ILE A 1 101 ? 7.778 1.896 -13.363 1.00 96.44 101 ILE A N 1
ATOM 800 C CA . ILE A 1 101 ? 7.346 0.549 -12.979 1.00 96.44 101 ILE A CA 1
ATOM 801 C C . ILE A 1 101 ? 8.534 -0.428 -13.072 1.00 96.44 101 ILE A C 1
ATOM 803 O O . ILE A 1 101 ? 9.391 -0.305 -13.954 1.00 96.44 101 ILE A O 1
ATOM 807 N N . LEU A 1 102 ? 8.591 -1.393 -12.157 1.00 97.56 102 LEU A N 1
ATOM 808 C CA . LEU A 1 102 ? 9.531 -2.513 -12.230 1.00 97.56 102 LEU A CA 1
ATOM 809 C C . LEU A 1 102 ? 9.205 -3.440 -13.410 1.00 97.56 102 LEU A C 1
ATOM 811 O O . LEU A 1 102 ? 8.250 -3.207 -14.146 1.00 97.56 102 LEU A O 1
ATOM 815 N N . ASP A 1 103 ? 10.033 -4.441 -13.682 1.00 96.81 103 ASP A N 1
ATOM 816 C CA . ASP A 1 103 ? 9.557 -5.612 -14.422 1.00 96.81 103 ASP A CA 1
ATOM 817 C C . ASP A 1 103 ? 8.774 -6.543 -13.477 1.00 96.81 103 ASP A C 1
ATOM 819 O O . ASP A 1 103 ? 8.748 -6.339 -12.258 1.00 96.81 103 ASP A O 1
ATOM 823 N N . LYS A 1 104 ? 8.091 -7.541 -14.049 1.00 97.19 104 LYS A N 1
ATOM 824 C CA . LYS A 1 104 ? 7.222 -8.449 -13.289 1.00 97.19 104 LYS A CA 1
ATOM 825 C C . LYS A 1 104 ? 7.997 -9.210 -12.211 1.00 97.19 104 LYS A C 1
ATOM 827 O O . LYS A 1 104 ? 7.573 -9.212 -11.062 1.00 97.19 104 LYS A O 1
ATOM 832 N N . ALA A 1 105 ? 9.154 -9.774 -12.554 1.00 97.69 105 ALA A N 1
ATOM 833 C CA . ALA A 1 105 ? 9.951 -10.584 -11.634 1.00 97.69 105 ALA A CA 1
ATOM 834 C C . ALA A 1 105 ? 10.476 -9.762 -10.445 1.00 97.69 105 ALA A C 1
ATOM 836 O O . ALA A 1 105 ? 10.419 -10.201 -9.295 1.00 97.69 105 ALA A O 1
ATOM 837 N N . ALA A 1 106 ? 10.951 -8.540 -10.695 1.00 98.06 106 ALA A N 1
ATOM 838 C CA . ALA A 1 106 ? 11.395 -7.635 -9.646 1.00 98.06 106 ALA A CA 1
ATOM 839 C C . ALA A 1 106 ? 10.230 -7.197 -8.747 1.00 98.06 106 ALA A C 1
ATOM 841 O O . ALA A 1 106 ? 10.387 -7.166 -7.526 1.00 98.06 106 ALA A O 1
ATOM 842 N N . PHE A 1 107 ? 9.060 -6.895 -9.320 1.00 98.31 107 PHE A N 1
ATOM 843 C CA . PHE A 1 107 ? 7.871 -6.558 -8.537 1.00 98.31 107 PHE A CA 1
ATOM 844 C C . PHE A 1 107 ? 7.404 -7.730 -7.662 1.00 98.31 107 PHE A C 1
ATOM 846 O O . PHE A 1 107 ? 7.192 -7.551 -6.462 1.00 98.31 107 PHE A O 1
ATOM 853 N N . GLU A 1 108 ? 7.319 -8.935 -8.226 1.00 97.19 108 GLU A N 1
ATOM 854 C CA . GLU A 1 108 ? 6.963 -10.160 -7.500 1.00 97.19 108 GLU A CA 1
ATOM 855 C C . GLU A 1 108 ? 7.928 -10.428 -6.346 1.00 97.19 108 GLU A C 1
ATOM 857 O O . GLU A 1 108 ? 7.489 -10.735 -5.239 1.00 97.19 108 GLU A O 1
ATOM 862 N N . LYS A 1 109 ? 9.233 -10.214 -6.550 1.00 98.00 109 LYS A N 1
ATOM 863 C CA . LYS A 1 109 ? 10.229 -10.338 -5.481 1.00 98.00 109 LYS A CA 1
ATOM 864 C C . LYS A 1 109 ? 9.975 -9.363 -4.330 1.00 98.00 109 LYS A C 1
ATOM 866 O O . LYS A 1 109 ? 10.170 -9.737 -3.173 1.00 98.00 109 LYS A O 1
ATOM 871 N N . VAL A 1 110 ? 9.536 -8.132 -4.610 1.00 98.12 110 VAL A N 1
ATOM 872 C CA . VAL A 1 110 ? 9.170 -7.161 -3.560 1.00 98.12 110 VAL A CA 1
ATOM 873 C C . VAL A 1 110 ? 7.944 -7.643 -2.784 1.00 98.12 110 VAL A C 1
ATOM 875 O O . VAL A 1 110 ? 7.971 -7.618 -1.556 1.00 98.12 110 VAL A O 1
ATOM 878 N N . MET A 1 111 ? 6.909 -8.134 -3.473 1.00 98.06 111 MET A N 1
ATOM 879 C CA . MET A 1 111 ? 5.696 -8.666 -2.833 1.00 98.06 111 MET A CA 1
ATOM 880 C C . MET A 1 111 ? 5.996 -9.905 -1.975 1.00 98.06 111 MET A C 1
ATOM 882 O O . MET A 1 111 ? 5.585 -9.971 -0.818 1.00 98.06 111 MET A O 1
ATOM 886 N N . GLN A 1 112 ? 6.790 -10.846 -2.491 1.00 97.19 112 GLN A N 1
ATOM 887 C CA . GLN A 1 112 ? 7.228 -12.040 -1.759 1.00 97.19 112 GLN A CA 1
ATOM 888 C C . GLN A 1 112 ? 8.074 -11.682 -0.535 1.00 97.19 112 GLN A C 1
ATOM 890 O O . GLN A 1 112 ? 7.863 -12.232 0.541 1.00 97.19 112 GLN A O 1
ATOM 895 N N . SER A 1 113 ? 8.992 -10.719 -0.669 1.00 97.75 113 SER A N 1
ATOM 896 C CA . SER A 1 113 ? 9.819 -10.250 0.453 1.00 97.75 113 SER A CA 1
ATOM 897 C C . SER A 1 113 ? 8.988 -9.581 1.552 1.00 97.75 113 SER A C 1
ATOM 899 O O . SER A 1 113 ? 9.393 -9.593 2.710 1.00 97.75 113 SER A O 1
ATOM 901 N N . ALA A 1 114 ? 7.839 -9.000 1.198 1.00 97.38 114 ALA A N 1
ATOM 902 C CA . ALA A 1 114 ? 6.874 -8.456 2.150 1.00 97.38 114 ALA A CA 1
ATOM 903 C C . ALA A 1 114 ? 5.900 -9.514 2.707 1.00 97.38 114 ALA A C 1
ATOM 905 O O . ALA A 1 114 ? 5.086 -9.194 3.569 1.00 97.38 114 ALA A O 1
ATOM 906 N N . GLY A 1 115 ? 5.973 -10.764 2.236 1.00 97.44 115 GLY A N 1
ATOM 907 C CA . GLY A 1 115 ? 5.118 -11.864 2.682 1.00 97.44 115 GLY A CA 1
ATOM 908 C C . GLY A 1 115 ? 3.720 -11.882 2.061 1.00 97.44 115 GLY A C 1
ATOM 909 O O . GLY A 1 115 ? 2.832 -12.531 2.608 1.00 97.44 115 GLY A O 1
ATOM 910 N N . VAL A 1 116 ? 3.496 -11.173 0.947 1.00 97.12 116 VAL A N 1
ATOM 911 C CA . VAL A 1 116 ? 2.188 -11.149 0.272 1.00 97.12 116 VAL A CA 1
ATOM 912 C C . VAL A 1 116 ? 1.892 -12.537 -0.312 1.00 97.12 116 VAL A C 1
ATOM 914 O O . VAL A 1 116 ? 2.656 -13.007 -1.160 1.00 97.12 116 VAL A O 1
ATOM 917 N N . PRO A 1 117 ? 0.811 -13.216 0.116 1.00 91.31 117 PRO A N 1
ATOM 918 C CA . PRO A 1 117 ? 0.464 -14.530 -0.406 1.00 91.31 117 PRO A CA 1
ATOM 919 C C . PRO A 1 117 ? -0.248 -14.411 -1.759 1.00 91.31 117 PRO A C 1
ATOM 921 O O . PRO A 1 117 ? -0.896 -13.409 -2.056 1.00 91.31 117 PRO A O 1
ATOM 924 N N . GLY A 1 118 ? -0.179 -15.470 -2.566 1.00 87.38 118 GLY A N 1
ATOM 925 C CA . GLY A 1 118 ? -1.015 -15.597 -3.759 1.00 87.38 118 GLY A CA 1
ATOM 926 C C . GLY A 1 118 ? -2.453 -16.002 -3.413 1.00 87.38 118 GLY A C 1
ATOM 927 O O . GLY A 1 118 ? -2.678 -16.733 -2.448 1.00 87.38 118 GLY A O 1
ATOM 928 N N . GLY A 1 119 ? -3.418 -15.553 -4.221 1.00 85.94 119 GLY A N 1
ATOM 929 C CA . GLY A 1 119 ? -4.790 -16.080 -4.222 1.00 85.94 119 GLY A CA 1
ATOM 930 C C . GLY A 1 119 ? -5.680 -15.685 -3.038 1.00 85.94 119 GLY A C 1
ATOM 931 O O . GLY A 1 119 ? -6.710 -16.323 -2.837 1.00 85.94 119 GLY A O 1
ATOM 932 N N . LYS A 1 120 ? -5.307 -14.668 -2.250 1.00 91.38 120 LYS A N 1
ATOM 933 C CA . LYS A 1 120 ? -6.176 -14.080 -1.218 1.00 91.38 120 LYS A CA 1
ATOM 934 C C . LYS A 1 120 ? -6.607 -12.661 -1.605 1.00 91.38 120 LYS A C 1
ATOM 936 O O . LYS A 1 120 ? -5.778 -11.954 -2.182 1.00 91.38 120 LYS A O 1
ATOM 941 N N . PRO A 1 121 ? -7.824 -12.223 -1.225 1.00 96.38 121 PRO A N 1
ATOM 942 C CA . PRO A 1 121 ? -8.246 -10.847 -1.437 1.00 96.38 121 PRO A CA 1
ATOM 943 C C . PRO A 1 121 ? -7.307 -9.870 -0.725 1.00 96.38 121 PRO A C 1
ATOM 945 O O . PRO A 1 121 ? -6.923 -10.089 0.433 1.00 96.38 121 PRO A O 1
ATOM 948 N N . LEU A 1 122 ? -6.940 -8.790 -1.411 1.00 98.00 122 LEU A N 1
ATOM 949 C CA . LEU A 1 122 ? -6.019 -7.771 -0.911 1.00 98.00 122 LEU A CA 1
ATOM 950 C C . LEU A 1 122 ? -6.778 -6.489 -0.557 1.00 98.00 122 LEU A C 1
ATOM 952 O O . LEU A 1 122 ? -7.546 -5.971 -1.363 1.00 98.00 122 LEU A O 1
ATOM 956 N N . VAL A 1 123 ? -6.506 -5.922 0.616 1.00 98.50 123 VAL A N 1
ATOM 957 C CA . VAL A 1 123 ? -6.946 -4.569 0.977 1.00 98.50 123 VAL A CA 1
ATOM 958 C C . VAL A 1 123 ? -5.720 -3.692 1.167 1.00 98.50 123 VAL A C 1
ATOM 960 O O . VAL A 1 123 ? -4.903 -3.927 2.056 1.00 98.50 123 VAL A O 1
ATOM 963 N N . ILE A 1 124 ? -5.575 -2.688 0.309 1.00 98.75 124 ILE A N 1
ATOM 964 C CA . ILE A 1 124 ? -4.457 -1.748 0.320 1.00 98.75 124 ILE A CA 1
ATOM 965 C C . ILE A 1 124 ? -4.828 -0.551 1.191 1.00 98.75 124 ILE A C 1
ATOM 967 O O . ILE A 1 124 ? -5.866 0.077 1.005 1.00 98.75 124 ILE A O 1
ATOM 971 N N . VAL A 1 125 ? -3.952 -0.229 2.130 1.00 98.19 125 VAL A N 1
ATOM 972 C CA . VAL A 1 125 ? -4.139 0.773 3.179 1.00 98.19 125 VAL A CA 1
ATOM 973 C C . VAL A 1 125 ? -3.005 1.786 3.079 1.00 98.19 125 VAL A C 1
ATOM 975 O O . VAL A 1 125 ? -1.884 1.444 2.689 1.00 98.19 125 VAL A O 1
ATOM 978 N N . SER A 1 126 ? -3.297 3.047 3.390 1.00 95.94 126 SER A N 1
ATOM 979 C CA . SER A 1 126 ? -2.301 4.123 3.387 1.00 95.94 126 SER A CA 1
ATOM 980 C C . SER A 1 126 ? -2.322 4.849 4.735 1.00 95.94 126 SER A C 1
ATOM 982 O O . SER A 1 126 ? -2.662 4.254 5.752 1.00 95.94 126 SER A O 1
ATOM 984 N N . GLN A 1 127 ? -1.868 6.101 4.811 1.00 93.25 127 GLN A N 1
ATOM 985 C CA . GLN A 1 127 ? -2.051 6.909 6.026 1.00 93.25 127 GLN A CA 1
ATOM 986 C C . GLN A 1 127 ? -3.323 7.753 6.003 1.00 93.25 127 GLN A C 1
ATOM 988 O O . GLN A 1 127 ? -3.717 8.243 7.057 1.00 93.25 127 GLN A O 1
ATOM 993 N N . GLY A 1 128 ? -3.917 7.984 4.829 1.00 91.94 128 GLY A N 1
ATOM 994 C CA . GLY A 1 128 ? -5.133 8.792 4.721 1.00 91.94 128 GLY A CA 1
ATOM 995 C C . GLY A 1 128 ? -4.975 10.279 5.066 1.00 91.94 128 GLY A C 1
ATOM 996 O O . GLY A 1 128 ? -5.968 10.988 5.191 1.00 91.94 128 GLY A O 1
ATOM 997 N N . LEU A 1 129 ? -3.748 10.788 5.235 1.00 90.06 129 LEU A N 1
ATOM 998 C CA . LEU A 1 129 ? -3.503 12.168 5.680 1.00 90.06 129 LEU A CA 1
ATOM 999 C C . LEU A 1 129 ? -3.381 13.164 4.524 1.00 90.06 129 LEU A C 1
ATOM 1001 O O . LEU A 1 129 ? -3.484 14.375 4.731 1.00 90.06 129 LEU A O 1
ATOM 1005 N N . SER A 1 130 ? -3.103 12.681 3.314 1.00 91.44 130 SER A N 1
ATOM 1006 C CA . SER A 1 130 ? -2.839 13.518 2.151 1.00 91.44 130 SER A CA 1
ATOM 1007 C C . SER A 1 130 ? -3.134 12.806 0.831 1.00 91.44 130 SER A C 1
ATOM 1009 O O . SER A 1 130 ? -3.123 11.579 0.735 1.00 91.44 130 SER A O 1
ATOM 1011 N N . ASN A 1 131 ? -3.261 13.584 -0.247 1.00 93.00 131 ASN A N 1
ATOM 1012 C CA . ASN A 1 131 ? -3.347 13.048 -1.612 1.00 93.00 131 ASN A CA 1
ATOM 1013 C C . ASN A 1 131 ? -2.117 12.197 -1.989 1.00 93.00 131 ASN A C 1
ATOM 1015 O O . ASN A 1 131 ? -2.201 11.320 -2.852 1.00 93.00 131 ASN A O 1
ATOM 1019 N N . GLY A 1 132 ? -0.968 12.440 -1.345 1.00 94.88 132 GLY A N 1
ATOM 1020 C CA . GLY A 1 132 ? 0.235 11.628 -1.510 1.00 94.88 132 GLY A CA 1
ATOM 1021 C C . GLY A 1 132 ? 0.037 10.192 -1.026 1.00 94.88 132 GLY A C 1
ATOM 1022 O O . GLY A 1 132 ? 0.512 9.269 -1.682 1.00 94.88 132 GLY A O 1
ATOM 1023 N N . ASP A 1 133 ? -0.722 9.994 0.051 1.00 94.69 133 ASP A N 1
ATOM 1024 C CA . ASP A 1 133 ? -1.015 8.670 0.608 1.00 94.69 133 ASP A CA 1
ATOM 1025 C C . ASP A 1 133 ? -1.913 7.865 -0.329 1.00 94.69 133 ASP A C 1
ATOM 1027 O O . ASP A 1 133 ? -1.583 6.736 -0.699 1.00 94.69 133 ASP A O 1
ATOM 1031 N N . MET A 1 134 ? -2.970 8.503 -0.837 1.00 95.06 134 MET A N 1
ATOM 1032 C CA . MET A 1 134 ? -3.841 7.900 -1.845 1.00 95.06 134 MET A CA 1
ATOM 1033 C C . MET A 1 134 ? -3.080 7.578 -3.142 1.00 95.06 134 MET A C 1
ATOM 1035 O O . MET A 1 134 ? -3.294 6.532 -3.755 1.00 95.06 134 MET A O 1
ATOM 1039 N N . THR A 1 135 ? -2.126 8.427 -3.541 1.00 96.62 135 THR A N 1
ATOM 1040 C CA . THR A 1 135 ? -1.248 8.159 -4.695 1.00 96.62 135 THR A CA 1
ATOM 1041 C C . THR A 1 135 ? -0.420 6.885 -4.491 1.00 96.62 135 THR A C 1
ATOM 1043 O O . THR A 1 135 ? -0.206 6.133 -5.440 1.00 96.62 135 THR A O 1
ATOM 1046 N N . MET A 1 136 ? 0.048 6.609 -3.269 1.00 98.12 136 MET A N 1
ATOM 1047 C CA . MET A 1 136 ? 0.797 5.382 -2.972 1.00 98.12 136 MET A CA 1
ATOM 1048 C C . MET A 1 136 ? -0.091 4.135 -3.061 1.00 98.12 136 MET A C 1
ATOM 1050 O O . MET A 1 136 ? 0.295 3.173 -3.730 1.00 98.12 136 MET A O 1
ATOM 1054 N N . ALA A 1 137 ? -1.282 4.174 -2.453 1.00 98.44 137 ALA A N 1
ATOM 1055 C CA . ALA A 1 137 ? -2.251 3.075 -2.495 1.00 98.44 137 ALA A CA 1
ATOM 1056 C C . ALA A 1 137 ? -2.685 2.745 -3.927 1.00 98.44 137 ALA A C 1
ATOM 1058 O O . ALA A 1 137 ? -2.561 1.606 -4.377 1.00 98.44 137 ALA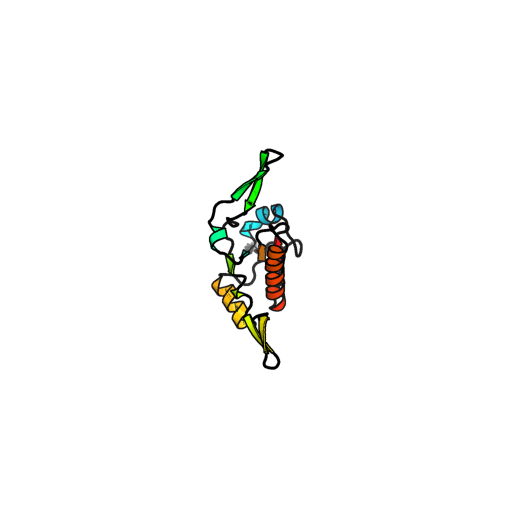 A O 1
ATOM 1059 N N . THR A 1 138 ? -3.109 3.759 -4.680 1.00 98.19 138 THR A N 1
ATOM 1060 C CA . THR A 1 138 ? -3.547 3.601 -6.075 1.00 98.19 138 THR A CA 1
ATOM 1061 C C . THR A 1 138 ? -2.419 3.156 -7.001 1.00 98.19 138 THR A C 1
ATOM 1063 O O . THR A 1 138 ? -2.647 2.345 -7.900 1.00 98.19 138 THR A O 1
ATOM 1066 N N . ARG A 1 139 ? -1.176 3.606 -6.773 1.00 98.50 139 ARG A N 1
ATOM 1067 C CA . ARG A 1 139 ? -0.018 3.119 -7.531 1.00 98.50 139 ARG A CA 1
ATOM 1068 C C . ARG A 1 139 ? 0.227 1.632 -7.286 1.00 98.50 139 ARG A C 1
ATOM 1070 O O . ARG A 1 139 ? 0.449 0.910 -8.256 1.00 98.50 139 ARG A O 1
ATOM 1077 N N . LEU A 1 140 ? 0.179 1.175 -6.034 1.00 98.69 140 LEU A N 1
ATOM 1078 C CA . LEU A 1 140 ? 0.321 -0.247 -5.718 1.00 98.69 140 LEU A CA 1
ATOM 1079 C C . LEU A 1 140 ? -0.831 -1.068 -6.315 1.00 98.69 140 LEU A C 1
ATOM 1081 O O . LEU A 1 140 ? -0.564 -2.075 -6.967 1.00 98.69 140 LEU A O 1
ATOM 1085 N N . TYR A 1 141 ? -2.076 -0.598 -6.172 1.00 98.50 141 TYR A N 1
ATOM 1086 C CA . TYR A 1 141 ? -3.264 -1.211 -6.777 1.00 98.50 141 TYR A CA 1
ATOM 1087 C C . TYR A 1 141 ? -3.074 -1.408 -8.283 1.00 98.50 141 TYR A C 1
ATOM 1089 O O . TYR A 1 141 ? -3.228 -2.511 -8.803 1.00 98.50 141 TYR A O 1
ATOM 1097 N N . TRP A 1 142 ? -2.669 -0.349 -8.989 1.00 98.50 142 TRP A N 1
ATOM 1098 C CA . TRP A 1 142 ? -2.434 -0.414 -10.426 1.00 98.50 142 TRP A CA 1
ATOM 1099 C C . TRP A 1 142 ? -1.328 -1.409 -10.788 1.00 98.50 142 TRP A C 1
ATOM 1101 O O . TRP A 1 142 ? -1.491 -2.146 -11.752 1.00 98.50 142 TRP A O 1
ATOM 1111 N N . GLN A 1 143 ? -0.227 -1.477 -10.030 1.00 98.44 143 GLN A N 1
ATOM 1112 C CA . GLN A 1 143 ? 0.859 -2.425 -10.314 1.00 98.44 143 GLN A CA 1
ATOM 1113 C C . GLN A 1 143 ? 0.431 -3.876 -10.103 1.00 98.44 143 GLN A C 1
ATOM 1115 O O . GLN A 1 143 ? 0.704 -4.714 -10.958 1.00 98.44 143 GLN A O 1
ATOM 1120 N N . LEU A 1 144 ? -0.265 -4.170 -9.004 1.00 97.56 144 LEU A N 1
ATOM 1121 C CA . LEU A 1 144 ? -0.804 -5.504 -8.749 1.00 97.56 144 LEU A CA 1
ATOM 1122 C C . LEU A 1 144 ? -1.763 -5.926 -9.872 1.00 97.56 144 LEU A C 1
ATOM 1124 O O . LEU A 1 144 ? -1.616 -7.017 -10.423 1.00 97.56 144 LEU A O 1
ATOM 1128 N N . LYS A 1 145 ? -2.662 -5.023 -10.286 1.00 96.75 145 LYS A N 1
ATOM 1129 C CA . LYS A 1 145 ? -3.586 -5.256 -11.403 1.00 96.75 145 LYS A CA 1
ATOM 1130 C C . LYS A 1 145 ? -2.859 -5.459 -12.725 1.00 96.75 145 LYS A C 1
ATOM 1132 O O . LYS A 1 145 ? -3.144 -6.401 -13.453 1.00 96.75 145 LYS A O 1
ATOM 1137 N N . TYR A 1 146 ? -1.871 -4.614 -13.011 1.00 98.00 146 TYR A N 1
ATOM 1138 C CA . TYR A 1 146 ? -1.041 -4.703 -14.211 1.00 98.00 146 TYR A CA 1
ATOM 1139 C C . TYR A 1 146 ? -0.317 -6.055 -14.324 1.00 98.00 146 TYR A C 1
ATOM 1141 O O . TYR A 1 146 ? -0.092 -6.537 -15.431 1.00 98.00 146 TYR A O 1
ATOM 1149 N N . TYR A 1 147 ? 0.018 -6.689 -13.194 1.00 97.00 147 TYR A N 1
ATOM 1150 C CA . TYR A 1 147 ? 0.648 -8.012 -13.154 1.00 97.00 147 TYR A CA 1
ATOM 1151 C C . TYR A 1 147 ? -0.313 -9.185 -12.901 1.00 97.00 147 TYR A C 1
ATOM 1153 O O . TYR A 1 147 ? 0.163 -10.311 -12.747 1.00 97.00 147 TYR A O 1
ATOM 1161 N N . GLY A 1 148 ? -1.630 -8.952 -12.919 1.00 94.38 148 GLY A N 1
ATOM 1162 C CA . GLY A 1 148 ? -2.651 -10.008 -12.932 1.00 94.38 148 GLY A CA 1
ATOM 1163 C C . GLY A 1 148 ? -3.347 -10.296 -11.600 1.00 94.38 148 GLY A C 1
ATOM 1164 O O . GLY A 1 148 ? -3.912 -11.373 -11.446 1.00 94.38 148 GLY A O 1
ATOM 1165 N N . SER A 1 149 ? -3.295 -9.388 -10.620 1.00 94.12 149 SER A N 1
ATOM 1166 C CA . SER A 1 149 ? -4.128 -9.485 -9.409 1.00 94.12 149 SER A CA 1
ATOM 1167 C C . SER A 1 149 ? -5.465 -8.765 -9.606 1.00 94.12 149 SER A C 1
ATOM 1169 O O . SER A 1 149 ? -5.471 -7.580 -9.934 1.00 94.12 149 SER A O 1
ATOM 1171 N N . ASP A 1 150 ? -6.582 -9.447 -9.347 1.00 92.44 150 ASP A N 1
ATOM 1172 C CA . ASP A 1 150 ? -7.926 -8.890 -9.578 1.00 92.44 150 ASP A CA 1
ATOM 1173 C C . ASP A 1 150 ? -8.745 -8.668 -8.301 1.00 92.44 150 ASP A C 1
ATOM 1175 O O . ASP A 1 150 ? -9.514 -7.710 -8.225 1.00 92.44 150 ASP A O 1
ATOM 1179 N N . ASP A 1 151 ? -8.558 -9.511 -7.285 1.00 95.06 151 ASP A N 1
ATOM 1180 C CA . ASP A 1 151 ? -9.331 -9.471 -6.041 1.00 95.06 151 ASP A CA 1
ATOM 1181 C C . ASP A 1 151 ? -8.702 -8.488 -5.045 1.00 95.06 151 ASP A C 1
ATOM 1183 O O . ASP A 1 151 ? -7.952 -8.859 -4.137 1.00 95.06 151 ASP A O 1
ATOM 1187 N N . MET A 1 152 ? -8.912 -7.194 -5.302 1.00 97.06 152 MET A N 1
ATOM 1188 C CA . MET A 1 152 ? -8.270 -6.117 -4.550 1.00 97.06 152 MET A CA 1
ATOM 1189 C C . MET A 1 152 ? -9.172 -4.903 -4.335 1.00 97.06 152 MET A C 1
ATOM 1191 O O . MET A 1 152 ? -9.899 -4.488 -5.240 1.00 97.06 152 MET A O 1
ATOM 1195 N N . ALA A 1 153 ? -9.023 -4.265 -3.176 1.00 98.44 153 ALA A N 1
ATOM 1196 C CA . ALA A 1 153 ? -9.645 -2.991 -2.836 1.00 98.44 153 ALA A CA 1
ATOM 1197 C C . ALA A 1 153 ? -8.650 -2.049 -2.145 1.00 98.44 153 ALA A C 1
ATOM 1199 O O . ALA A 1 153 ? -7.615 -2.479 -1.632 1.00 98.44 153 ALA A O 1
ATOM 1200 N N . ILE A 1 154 ? -8.967 -0.757 -2.116 1.00 98.69 154 ILE A N 1
ATOM 1201 C CA . ILE A 1 154 ? -8.302 0.241 -1.271 1.00 98.69 154 ILE A CA 1
ATOM 1202 C C . ILE A 1 154 ? -9.234 0.576 -0.100 1.00 98.69 154 ILE A C 1
ATOM 1204 O O . ILE A 1 154 ? -10.443 0.697 -0.293 1.00 98.69 154 ILE A O 1
ATOM 1208 N N . LEU A 1 155 ? -8.684 0.725 1.106 1.00 98.25 155 LEU A N 1
ATOM 1209 C CA . LEU A 1 155 ? -9.434 1.255 2.244 1.00 98.25 155 LEU A CA 1
ATOM 1210 C C . LEU A 1 155 ? -9.733 2.741 2.013 1.00 98.25 155 LEU A C 1
ATOM 1212 O O . LEU A 1 155 ? -8.814 3.560 1.925 1.00 98.25 155 LEU A O 1
ATOM 1216 N N . ASP A 1 156 ? -11.014 3.081 1.901 1.00 96.69 156 ASP A N 1
ATOM 1217 C CA . ASP A 1 156 ? -11.459 4.463 1.766 1.00 96.69 156 ASP A CA 1
ATOM 1218 C C . ASP A 1 156 ? -11.174 5.246 3.054 1.00 96.69 156 ASP A C 1
ATOM 1220 O O . ASP A 1 156 ? -11.402 4.768 4.164 1.00 96.69 156 ASP A O 1
ATOM 1224 N N . GLY A 1 157 ? -10.627 6.450 2.902 1.00 91.69 157 GLY A N 1
ATOM 1225 C CA . GLY A 1 157 ? -10.122 7.261 4.013 1.00 91.69 157 GLY A CA 1
ATOM 1226 C C . GLY A 1 157 ? -8.711 6.903 4.489 1.00 91.69 157 GLY A C 1
ATOM 1227 O O . GLY A 1 157 ? -8.102 7.724 5.174 1.00 91.69 157 GLY A O 1
ATOM 1228 N N . GLY A 1 158 ? -8.155 5.771 4.042 1.00 91.19 158 GLY A N 1
ATOM 1229 C CA . GLY A 1 158 ? -6.781 5.353 4.321 1.00 91.19 158 GLY A CA 1
ATOM 1230 C C . GLY A 1 158 ? -6.607 4.466 5.536 1.00 91.19 158 GLY A C 1
ATOM 1231 O O . GLY A 1 158 ? -7.357 4.577 6.528 1.00 91.19 158 GLY A O 1
#

Sequence (158 aa):
MKKTILTLVLFWLATLVHAGTLPGPLVDAEWLAANRDKVVVLDVRIDPRTLTRAPVFRKDRKTGKKVLVQVNGHIPGALWIDYKKIRGTRIVDGRKVEKMILDKAAFEKVMQSAGVPGGKPLVIVSQGLSNGDMTMATRLYWQLKYYGSDDMAILDGG

Radius of gyration: 22.44 Å; Cα contacts (8 Å, |Δi|>4): 225; chains: 1; bounding box: 56×92×48 Å

Foldseek 3Di:
DDDDDDDDDDDDPPPPPPQPQDPDQEDEPVVCVVCVVREAEEEEDADCQLQPDDFDWDQDPPPRDTDTPRHRHDDPRHQYQNLQQQWAWDQDPNDIDGRHGDPLVSNVVSCVVSVNDPDGAYEYEFRLNDPVRVVSRVVVVVNCVVNPDDRYHYHPSD